Protein AF-A0A849EZQ0-F1 (afdb_monomer_lite)

Structure (mmCIF, N/CA/C/O backbone):
data_AF-A0A849EZQ0-F1
#
_entry.id   AF-A0A849EZQ0-F1
#
loop_
_atom_site.group_PDB
_atom_site.id
_atom_site.type_symbol
_atom_site.label_atom_id
_atom_site.label_alt_id
_atom_site.label_comp_id
_atom_site.label_asym_id
_atom_site.label_entity_id
_atom_site.label_seq_id
_atom_site.pdbx_PDB_ins_code
_atom_site.Cartn_x
_atom_site.Cartn_y
_atom_site.Cartn_z
_atom_site.occupancy
_atom_site.B_iso_or_equiv
_atom_site.auth_seq_id
_atom_site.auth_comp_id
_atom_site.auth_asym_id
_atom_site.auth_atom_id
_atom_site.pdbx_PDB_model_num
ATOM 1 N N . TYR A 1 1 ? -7.728 9.233 11.835 1.00 58.91 1 TYR A N 1
ATOM 2 C CA . TYR A 1 1 ? -7.433 7.785 11.938 1.00 58.91 1 TYR A CA 1
ATOM 3 C C . TYR A 1 1 ? -6.823 7.216 10.663 1.00 58.91 1 TYR A C 1
ATOM 5 O O . TYR A 1 1 ? -6.067 6.263 10.784 1.00 58.91 1 TYR A O 1
ATOM 13 N N . VAL A 1 2 ? -7.042 7.830 9.492 1.00 63.78 2 VAL A N 1
ATOM 14 C CA . VAL A 1 2 ? -6.426 7.418 8.214 1.00 63.78 2 VAL A CA 1
ATOM 15 C C . VAL A 1 2 ? -4.889 7.271 8.272 1.00 63.78 2 VAL A C 1
ATOM 17 O O . VAL A 1 2 ? -4.393 6.212 7.904 1.00 63.78 2 VAL A O 1
ATOM 20 N N . PRO A 1 3 ? -4.102 8.207 8.850 1.00 67.56 3 PRO A N 1
ATOM 21 C CA . PRO A 1 3 ? -2.649 7.996 8.952 1.00 67.56 3 PRO A CA 1
ATOM 22 C C . PRO A 1 3 ? -2.257 6.824 9.869 1.00 67.56 3 PRO A C 1
ATOM 24 O O . PRO A 1 3 ? -1.202 6.219 9.712 1.00 67.56 3 PRO A O 1
ATOM 27 N N . ILE A 1 4 ? -3.105 6.487 10.850 1.00 70.06 4 ILE A N 1
ATOM 28 C CA . ILE A 1 4 ? -2.864 5.386 11.795 1.00 70.06 4 ILE A CA 1
ATOM 29 C C . ILE A 1 4 ? -3.186 4.042 11.132 1.00 70.06 4 ILE A C 1
ATOM 31 O O . ILE A 1 4 ? -2.422 3.096 11.296 1.00 70.06 4 ILE A O 1
ATOM 35 N N . SER A 1 5 ? -4.262 3.969 10.343 1.00 67.38 5 SER A N 1
ATOM 36 C CA . SER A 1 5 ? -4.667 2.759 9.611 1.00 67.38 5 SER A CA 1
ATOM 37 C C . SER A 1 5 ? -3.699 2.364 8.497 1.00 67.38 5 SER A C 1
ATOM 39 O O . SER A 1 5 ? -3.753 1.239 8.007 1.00 67.38 5 SER A O 1
ATOM 41 N N . GLN A 1 6 ? -2.828 3.291 8.097 1.00 75.12 6 GLN A N 1
ATOM 42 C CA . GLN A 1 6 ? -1.769 3.093 7.114 1.00 75.12 6 GLN A CA 1
ATOM 43 C C . GLN A 1 6 ? -0.425 2.684 7.732 1.00 75.12 6 GLN A C 1
ATOM 45 O O . GLN A 1 6 ? 0.444 2.222 7.002 1.00 75.12 6 GLN A O 1
ATOM 50 N N . ARG A 1 7 ? -0.233 2.785 9.057 1.00 77.88 7 ARG A N 1
ATOM 51 C CA . ARG A 1 7 ? 1.006 2.326 9.727 1.00 77.88 7 ARG A CA 1
ATOM 52 C C . ARG A 1 7 ? 1.443 0.902 9.349 1.00 77.88 7 ARG A C 1
ATOM 54 O O . ARG A 1 7 ? 2.635 0.721 9.122 1.00 77.88 7 ARG A O 1
ATOM 61 N N . PRO A 1 8 ? 0.537 -0.083 9.209 1.00 76.25 8 PRO A N 1
ATOM 62 C CA . PRO A 1 8 ? 0.907 -1.451 8.840 1.00 76.25 8 PRO A CA 1
ATOM 63 C C . PRO A 1 8 ? 1.359 -1.609 7.381 1.00 76.25 8 PRO A C 1
ATOM 65 O O . PRO A 1 8 ? 1.772 -2.699 6.993 1.00 76.25 8 PRO A O 1
ATOM 68 N N . LEU A 1 9 ? 1.279 -0.552 6.560 1.00 78.81 9 LEU A N 1
ATOM 69 C CA . LEU A 1 9 ? 1.905 -0.523 5.236 1.00 78.81 9 LEU A CA 1
ATOM 70 C C . LEU A 1 9 ? 3.435 -0.455 5.356 1.00 78.81 9 LEU A C 1
ATOM 72 O O . LEU A 1 9 ? 4.148 -1.013 4.524 1.00 78.81 9 LEU A O 1
ATOM 76 N N . VAL A 1 10 ? 3.953 0.212 6.393 1.00 75.00 10 VAL A N 1
ATOM 77 C CA . VAL A 1 10 ? 5.394 0.381 6.602 1.00 75.00 10 VAL A CA 1
ATOM 78 C C . VAL A 1 10 ? 6.012 -0.959 7.001 1.00 75.00 10 VAL A C 1
ATOM 80 O O . VAL A 1 10 ? 5.639 -1.551 8.009 1.00 75.00 10 VAL A O 1
ATOM 83 N N . GLY A 1 11 ? 6.969 -1.441 6.205 1.00 73.94 11 GLY A N 1
ATOM 84 C CA . GLY A 1 11 ? 7.661 -2.711 6.450 1.00 73.94 11 GLY A CA 1
ATOM 85 C C . GLY A 1 11 ? 6.894 -3.961 6.004 1.00 73.94 11 GLY A C 1
ATOM 86 O O . GLY A 1 11 ? 7.390 -5.073 6.196 1.00 73.94 11 GLY A O 1
ATOM 87 N N . ASN A 1 12 ? 5.719 -3.812 5.378 1.00 82.69 12 ASN A N 1
ATOM 88 C CA . ASN A 1 12 ? 4.991 -4.952 4.833 1.00 82.69 12 ASN A CA 1
ATOM 89 C C . ASN A 1 12 ? 5.702 -5.494 3.586 1.00 82.69 12 ASN A C 1
ATOM 91 O O . ASN A 1 12 ? 5.768 -4.835 2.551 1.00 82.69 12 ASN A O 1
ATOM 95 N N . ARG A 1 13 ? 6.219 -6.723 3.677 1.00 82.62 13 ARG A N 1
ATOM 96 C CA . ARG A 1 13 ? 6.999 -7.360 2.602 1.00 82.62 13 ARG A CA 1
ATOM 97 C C . ARG A 1 13 ? 6.187 -7.639 1.332 1.00 82.62 13 ARG A C 1
ATOM 99 O O . ARG A 1 13 ? 6.784 -7.810 0.269 1.00 82.62 13 ARG A O 1
ATOM 106 N N . GLY A 1 14 ? 4.861 -7.715 1.444 1.00 87.56 14 GLY A N 1
ATOM 107 C CA . GLY A 1 14 ? 3.950 -7.896 0.315 1.00 87.56 14 GLY A CA 1
ATOM 108 C C . GLY A 1 14 ? 3.584 -6.593 -0.395 1.00 87.56 14 GLY A C 1
ATOM 109 O O . GLY A 1 14 ? 3.085 -6.643 -1.515 1.00 87.56 14 GLY A O 1
ATOM 110 N N . LEU A 1 15 ? 3.845 -5.431 0.210 1.00 90.50 15 LEU A N 1
ATOM 111 C CA . LEU A 1 15 ? 3.526 -4.138 -0.385 1.00 90.50 15 LEU A CA 1
ATOM 112 C C . LEU A 1 15 ? 4.584 -3.747 -1.425 1.00 90.50 15 LEU A C 1
ATOM 114 O O . LEU A 1 15 ? 5.762 -3.605 -1.104 1.00 90.50 15 LEU A O 1
ATOM 118 N N . ILE A 1 16 ? 4.151 -3.542 -2.668 1.00 89.69 16 ILE A N 1
ATOM 119 C CA . ILE A 1 16 ? 5.006 -3.095 -3.778 1.00 89.69 16 ILE A CA 1
ATOM 120 C C . ILE A 1 16 ? 4.983 -1.570 -3.877 1.00 89.69 16 ILE A C 1
ATOM 122 O O . ILE A 1 16 ? 6.016 -0.928 -4.065 1.00 89.69 16 ILE A O 1
ATOM 126 N N . TYR A 1 17 ? 3.795 -0.981 -3.749 1.00 89.19 17 TYR A N 1
ATOM 127 C CA . TYR A 1 17 ? 3.589 0.452 -3.910 1.00 89.19 17 TYR A CA 1
ATOM 128 C C . TYR A 1 17 ? 2.414 0.922 -3.063 1.00 89.19 17 TYR A C 1
ATOM 130 O O . TYR A 1 17 ? 1.414 0.220 -2.937 1.00 89.19 17 TYR A O 1
ATOM 138 N N . THR A 1 18 ? 2.503 2.134 -2.524 1.00 89.31 18 THR A N 1
ATOM 139 C CA . THR A 1 18 ? 1.356 2.819 -1.932 1.00 89.31 18 THR A CA 1
ATOM 140 C C . THR A 1 18 ? 1.473 4.322 -2.117 1.00 89.31 18 THR A C 1
ATOM 142 O O . THR A 1 18 ? 2.567 4.890 -2.039 1.00 89.31 18 THR A O 1
ATOM 145 N N . LYS A 1 19 ? 0.337 4.974 -2.348 1.00 84.81 19 LYS A N 1
ATOM 146 C CA . LYS A 1 19 ? 0.229 6.425 -2.413 1.00 84.81 19 LYS A CA 1
ATOM 147 C C . LYS A 1 19 ? -1.148 6.857 -1.928 1.00 84.81 19 LYS A C 1
ATOM 149 O O . LYS A 1 19 ? -2.172 6.344 -2.374 1.00 84.81 19 LYS A O 1
ATOM 154 N N . GLY A 1 20 ? -1.165 7.823 -1.016 1.00 81.44 20 GLY A N 1
ATOM 155 C CA . GLY A 1 20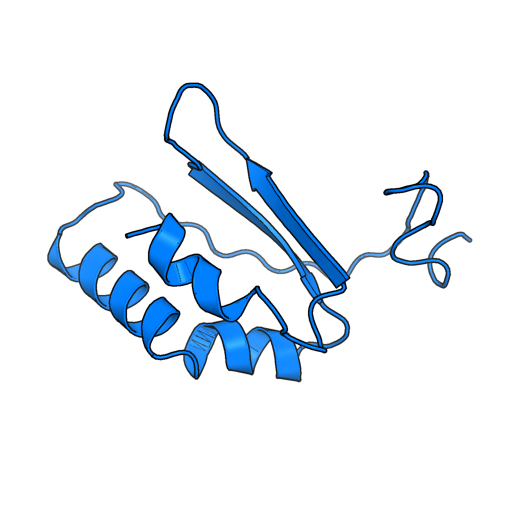 ? -2.384 8.549 -0.679 1.00 81.44 20 GLY A CA 1
ATOM 156 C C . GLY A 1 20 ? -2.752 9.536 -1.786 1.00 81.44 20 GLY A C 1
ATOM 157 O O . GLY A 1 20 ? -1.872 10.226 -2.304 1.00 81.44 20 GLY A O 1
ATOM 158 N N . ILE A 1 21 ? -4.036 9.597 -2.130 1.00 77.94 21 ILE A N 1
ATOM 159 C CA . ILE A 1 21 ? -4.628 10.495 -3.127 1.00 77.94 21 ILE A CA 1
ATOM 160 C C . ILE A 1 21 ? -5.622 11.424 -2.406 1.00 77.94 21 ILE A C 1
ATOM 162 O O . ILE A 1 21 ? -6.458 10.958 -1.629 1.00 77.94 21 ILE A O 1
ATOM 166 N N . GLY A 1 22 ? -5.514 12.732 -2.646 1.00 70.94 22 GLY A N 1
ATOM 167 C CA . GLY A 1 22 ? -6.354 13.787 -2.062 1.00 70.94 22 GLY A CA 1
ATOM 168 C C . GLY A 1 22 ? -5.605 15.123 -1.960 1.00 70.94 22 GLY A C 1
ATOM 169 O O . GLY A 1 22 ? -4.373 15.130 -1.946 1.00 70.94 22 GLY A O 1
ATOM 170 N N . GLU A 1 23 ? -6.333 16.244 -1.923 1.00 55.44 23 GLU A N 1
ATOM 171 C CA . GLU A 1 23 ? -5.764 17.603 -1.852 1.00 55.44 23 GLU A CA 1
ATOM 172 C C . GLU A 1 23 ? -5.881 18.255 -0.448 1.00 55.44 23 GLU A C 1
ATOM 174 O O . GLU A 1 23 ? -6.652 17.814 0.400 1.00 55.44 23 GLU A O 1
ATOM 179 N N . ILE A 1 24 ? -5.026 19.272 -0.238 1.00 55.06 24 ILE A N 1
ATOM 180 C CA . ILE A 1 24 ? -4.643 20.120 0.927 1.00 55.06 24 ILE A CA 1
ATOM 181 C C . ILE A 1 24 ? -5.427 20.013 2.269 1.00 55.06 24 ILE A C 1
ATOM 183 O O . ILE A 1 24 ? -6.653 20.058 2.276 1.00 55.06 24 ILE A O 1
ATOM 187 N N . PRO A 1 25 ? -4.760 20.080 3.457 1.00 47.88 25 PRO A N 1
ATOM 188 C CA . PRO A 1 25 ? -3.365 19.748 3.785 1.00 47.88 25 PRO A CA 1
ATOM 189 C C . PRO A 1 25 ? -3.227 18.390 4.508 1.00 47.88 25 PRO A C 1
ATOM 191 O O . PRO A 1 25 ? -2.114 17.903 4.679 1.00 47.88 25 PRO A O 1
ATOM 194 N N . PHE A 1 26 ? -4.332 17.752 4.920 1.00 55.03 26 PHE A N 1
ATOM 195 C CA . PHE A 1 26 ? -4.322 16.510 5.717 1.00 55.03 26 PHE A CA 1
ATOM 196 C C . PHE A 1 26 ? -5.349 15.461 5.260 1.00 55.03 26 PHE A C 1
ATOM 198 O O . PHE A 1 26 ? -5.583 14.472 5.959 1.00 55.03 26 PHE A O 1
ATOM 205 N N . LEU A 1 27 ? -5.970 15.656 4.096 1.00 54.56 27 LEU A N 1
ATOM 206 C CA . LEU A 1 27 ? -7.020 14.783 3.580 1.00 54.56 27 LEU A CA 1
ATOM 207 C C . LEU A 1 27 ? -6.449 13.846 2.514 1.00 54.56 27 LEU A C 1
ATOM 209 O O . LEU A 1 27 ? -6.412 14.157 1.330 1.00 54.56 27 LEU A O 1
ATOM 213 N N . GLN A 1 28 ? -6.020 12.659 2.939 1.00 60.09 28 GLN A N 1
ATOM 214 C CA . GLN A 1 28 ? -5.921 11.525 2.021 1.00 60.09 28 GLN A CA 1
ATOM 215 C C . GLN A 1 28 ? -7.306 10.892 1.927 1.00 60.09 28 GLN A C 1
ATOM 217 O O . GLN A 1 28 ? -7.707 10.138 2.813 1.00 60.09 28 GLN A O 1
ATOM 222 N N . MET A 1 29 ? -8.053 11.258 0.886 1.00 67.81 29 MET A N 1
ATOM 223 C CA . MET A 1 29 ? -9.404 10.740 0.657 1.00 67.81 29 MET A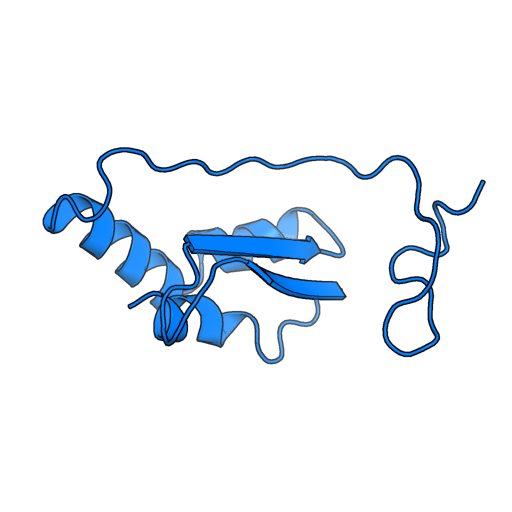 CA 1
ATOM 224 C C . MET A 1 29 ? -9.376 9.299 0.152 1.00 67.81 29 MET A C 1
ATOM 226 O O . MET A 1 29 ? -10.294 8.534 0.427 1.00 67.81 29 MET A O 1
ATOM 230 N N . ALA A 1 30 ? -8.303 8.908 -0.535 1.00 76.25 30 ALA A N 1
ATOM 231 C CA . ALA A 1 30 ? -8.117 7.549 -1.010 1.00 76.25 30 ALA A CA 1
ATOM 232 C C . ALA A 1 30 ? -6.683 7.067 -0.781 1.00 76.25 30 ALA A C 1
ATOM 234 O O . ALA A 1 30 ? -5.728 7.842 -0.738 1.00 76.25 30 ALA A O 1
ATOM 235 N N . THR A 1 31 ? -6.531 5.753 -0.644 1.00 84.31 31 THR A N 1
ATOM 236 C CA . THR A 1 31 ? -5.230 5.081 -0.679 1.00 84.31 31 THR A CA 1
ATOM 237 C C . THR A 1 31 ? -5.216 4.165 -1.885 1.00 84.31 31 THR A C 1
ATOM 239 O O . THR A 1 31 ? -6.057 3.276 -1.994 1.00 84.31 31 THR A O 1
ATOM 242 N N . PHE A 1 32 ? -4.247 4.358 -2.769 1.00 87.62 32 PHE A N 1
ATOM 243 C CA . PHE A 1 32 ? -3.962 3.417 -3.838 1.00 87.62 32 PHE A CA 1
ATOM 244 C C . PHE A 1 32 ? -2.749 2.583 -3.445 1.00 87.62 32 PHE A C 1
ATOM 246 O O . PHE A 1 32 ? -1.745 3.125 -2.984 1.00 87.62 32 PHE A O 1
ATOM 253 N N . SER A 1 33 ? -2.835 1.265 -3.606 1.00 91.12 33 SER A N 1
ATOM 254 C CA . SER A 1 33 ? -1.735 0.365 -3.266 1.00 91.12 33 SER A CA 1
ATOM 255 C C . SER A 1 33 ? -1.666 -0.834 -4.203 1.00 91.12 33 SER A C 1
ATOM 257 O O . SER A 1 33 ? -2.687 -1.305 -4.701 1.00 91.12 33 SER A O 1
ATOM 259 N N . ILE A 1 34 ? -0.444 -1.312 -4.432 1.00 91.75 34 ILE A N 1
ATOM 260 C CA . ILE A 1 34 ? -0.129 -2.494 -5.234 1.00 91.75 34 ILE A CA 1
ATOM 261 C C . ILE A 1 34 ? 0.545 -3.506 -4.317 1.00 91.75 34 ILE A C 1
ATOM 263 O O . ILE A 1 34 ? 1.454 -3.164 -3.554 1.00 91.75 34 ILE A O 1
ATOM 267 N N . TRP A 1 35 ? 0.103 -4.752 -4.419 1.00 92.81 35 TRP A N 1
ATOM 268 C CA . TRP A 1 35 ? 0.507 -5.854 -3.558 1.00 92.81 35 TRP A CA 1
ATOM 269 C C . TRP A 1 35 ? 1.031 -7.003 -4.405 1.00 92.81 35 TRP A C 1
ATOM 271 O O . TRP A 1 35 ? 0.543 -7.226 -5.511 1.00 92.81 35 TRP A O 1
ATOM 281 N N . ARG A 1 36 ? 2.010 -7.733 -3.872 1.00 91.19 36 ARG A N 1
ATOM 282 C CA . ARG A 1 36 ? 2.607 -8.908 -4.517 1.00 91.19 36 ARG A CA 1
ATOM 283 C C . ARG A 1 36 ? 1.588 -10.016 -4.739 1.00 91.19 36 ARG A C 1
ATOM 285 O O . ARG A 1 36 ? 1.640 -10.705 -5.749 1.00 91.19 36 ARG A O 1
ATOM 292 N N . ASP A 1 37 ? 0.680 -10.190 -3.786 1.00 89.94 37 ASP A N 1
ATOM 293 C CA . ASP A 1 37 ? -0.325 -11.237 -3.821 1.00 89.94 37 ASP A CA 1
ATOM 294 C C . ASP A 1 37 ? -1.555 -10.859 -2.987 1.00 89.94 37 ASP A C 1
ATOM 296 O O . ASP A 1 37 ? -1.551 -9.940 -2.162 1.00 89.94 37 ASP A O 1
ATOM 300 N N . LYS A 1 38 ? -2.642 -11.596 -3.217 1.00 88.94 38 LYS A N 1
ATOM 301 C CA . LYS A 1 38 ? -3.906 -11.404 -2.506 1.00 88.94 38 LYS A CA 1
ATOM 302 C C . LYS A 1 38 ? -3.780 -11.715 -1.013 1.00 88.94 38 LYS A C 1
ATOM 304 O O . LYS A 1 38 ? -4.463 -11.074 -0.222 1.00 88.94 38 LYS A O 1
ATOM 309 N N . THR A 1 39 ? -2.957 -12.686 -0.625 1.00 89.56 39 THR A N 1
ATOM 310 C CA . THR A 1 39 ? -2.833 -13.133 0.769 1.00 89.56 39 THR A CA 1
ATOM 311 C C . THR A 1 39 ? -2.301 -12.006 1.648 1.00 89.56 39 THR A C 1
ATOM 313 O O . THR A 1 39 ? -2.954 -11.618 2.612 1.00 89.56 39 THR A O 1
ATOM 316 N N . THR A 1 40 ? -1.192 -11.390 1.245 1.00 89.75 40 THR A N 1
ATOM 317 C CA . THR A 1 40 ? -0.561 -10.270 1.956 1.00 89.75 40 THR A CA 1
ATOM 318 C C . THR A 1 40 ? -1.445 -9.023 2.008 1.00 89.75 40 THR A C 1
ATOM 320 O O . THR A 1 40 ? -1.488 -8.346 3.038 1.00 89.75 40 THR A O 1
ATOM 323 N N . LEU A 1 41 ? -2.210 -8.746 0.944 1.00 88.81 41 LEU A N 1
ATOM 324 C CA . LEU A 1 41 ? -3.241 -7.701 0.950 1.00 88.81 41 LEU A CA 1
ATOM 325 C C . LEU A 1 41 ? -4.339 -7.992 1.985 1.00 88.81 41 LEU A C 1
ATOM 327 O O . LEU A 1 41 ? -4.749 -7.093 2.719 1.00 88.81 41 LEU A O 1
ATOM 331 N N . MET A 1 42 ? -4.846 -9.227 2.027 1.00 87.62 42 MET A N 1
ATOM 332 C CA . MET A 1 42 ? -5.913 -9.615 2.956 1.00 87.62 42 MET A CA 1
ATOM 333 C C . MET A 1 42 ? -5.430 -9.581 4.407 1.00 87.62 42 MET A C 1
ATOM 335 O O . MET A 1 42 ? -6.171 -9.119 5.274 1.00 87.62 42 MET A O 1
ATOM 339 N N . ASP A 1 43 ? -4.184 -9.981 4.660 1.00 86.69 43 ASP A N 1
ATOM 340 C CA . ASP A 1 43 ? -3.561 -9.863 5.977 1.00 86.69 43 ASP A CA 1
ATOM 341 C C . ASP A 1 43 ? -3.469 -8.404 6.429 1.00 86.69 43 ASP A C 1
ATOM 343 O O . ASP A 1 43 ? -3.808 -8.079 7.567 1.00 86.69 43 ASP A O 1
ATOM 347 N N . PHE A 1 44 ? -3.094 -7.488 5.535 1.00 83.56 44 PHE A N 1
ATOM 348 C CA . PHE A 1 44 ? -3.137 -6.061 5.843 1.00 83.56 44 PHE A CA 1
ATOM 349 C C . PHE A 1 44 ? -4.566 -5.574 6.134 1.00 83.56 44 PHE A C 1
ATOM 351 O O . PHE A 1 44 ? -4.797 -4.922 7.153 1.00 83.56 44 PHE A O 1
ATOM 358 N N . ALA A 1 45 ? -5.523 -5.898 5.261 1.00 81.12 45 ALA A N 1
ATOM 359 C CA . ALA A 1 45 ? -6.887 -5.378 5.340 1.00 81.12 45 ALA A CA 1
ATOM 360 C C . ALA A 1 45 ? -7.658 -5.896 6.565 1.00 81.12 45 ALA A C 1
ATOM 362 O O . ALA A 1 45 ? -8.432 -5.154 7.168 1.00 81.12 45 ALA A O 1
ATOM 363 N N . TYR A 1 46 ? -7.453 -7.159 6.940 1.00 78.75 46 TYR A N 1
ATOM 364 C CA . TYR A 1 46 ? -8.274 -7.812 7.956 1.00 78.75 46 TYR A CA 1
ATOM 365 C C . TYR A 1 46 ? -7.508 -8.277 9.183 1.00 78.75 46 TYR A C 1
ATOM 367 O O . TYR A 1 46 ? -8.156 -8.442 10.203 1.00 78.75 46 TYR A O 1
ATOM 375 N N . ASN A 1 47 ? -6.186 -8.456 9.143 1.00 79.75 47 ASN A N 1
ATOM 376 C CA . ASN A 1 47 ? -5.415 -8.941 10.297 1.00 79.75 47 ASN A CA 1
ATOM 377 C C . ASN A 1 47 ? -4.579 -7.841 10.978 1.00 79.75 47 ASN A C 1
ATOM 379 O O . ASN A 1 47 ? -4.053 -8.055 12.072 1.00 79.75 47 ASN A O 1
ATOM 383 N N . SER A 1 48 ? -4.500 -6.633 10.406 1.00 77.56 48 SER A N 1
ATOM 384 C CA . SER A 1 48 ? -3.940 -5.479 11.114 1.00 77.56 48 SER A CA 1
ATOM 385 C C . SER A 1 48 ? -4.928 -4.916 12.138 1.00 77.56 48 SER A C 1
ATOM 387 O O . SER A 1 48 ? -6.015 -4.448 11.791 1.00 77.56 48 SER A O 1
ATOM 389 N N . LYS A 1 49 ? -4.488 -4.840 13.399 1.00 76.94 49 LYS A N 1
ATOM 390 C CA . LYS A 1 49 ? -5.240 -4.205 14.493 1.00 76.94 49 LYS A CA 1
ATOM 391 C C . LYS A 1 49 ? -5.544 -2.732 14.206 1.00 76.94 49 LYS A C 1
ATOM 393 O O . LYS A 1 49 ? -6.620 -2.241 14.539 1.00 76.94 49 LYS A O 1
ATOM 398 N N . GLU A 1 50 ? -4.611 -2.016 13.590 1.00 77.06 50 GLU A N 1
ATOM 399 C CA . GLU A 1 50 ? -4.742 -0.600 13.248 1.00 77.06 50 GLU A CA 1
ATOM 400 C C . GLU A 1 50 ? -5.758 -0.383 12.127 1.00 77.06 50 GLU A C 1
ATOM 402 O O . GLU A 1 50 ? -6.557 0.555 12.204 1.00 77.06 50 GLU A O 1
ATOM 407 N N . HIS A 1 51 ? -5.754 -1.254 11.112 1.00 76.69 51 HIS A N 1
ATOM 408 C CA . HIS A 1 51 ? -6.696 -1.168 10.000 1.00 76.69 51 HIS A CA 1
ATOM 409 C C . HIS A 1 51 ? -8.110 -1.584 10.426 1.00 76.69 51 HIS A C 1
ATOM 411 O O . HIS A 1 51 ? -9.065 -0.845 10.190 1.00 76.69 51 HIS A O 1
ATOM 417 N N . GLN A 1 52 ? -8.242 -2.682 11.180 1.00 78.00 52 GLN A N 1
ATOM 418 C CA . GLN A 1 52 ? -9.513 -3.099 11.786 1.00 78.00 52 GLN A CA 1
ATOM 419 C C . GLN A 1 52 ? -10.124 -1.998 12.665 1.00 78.00 52 GLN A C 1
ATOM 421 O O . GLN A 1 52 ? -11.314 -1.699 12.562 1.00 78.00 52 GLN A O 1
ATOM 426 N N . LYS A 1 53 ? -9.311 -1.354 13.516 1.00 77.69 53 LYS A N 1
ATOM 427 C CA . LYS A 1 53 ? -9.772 -0.269 14.396 1.00 77.69 53 LYS A CA 1
ATOM 428 C C . LYS A 1 53 ? -10.240 0.953 13.611 1.00 77.69 53 LYS A C 1
ATOM 430 O O . LYS A 1 53 ? -11.133 1.663 14.069 1.00 77.69 53 LYS A O 1
ATOM 435 N N . ALA A 1 54 ? -9.642 1.210 12.451 1.00 75.00 54 ALA A N 1
ATOM 436 C CA . ALA A 1 54 ? -10.111 2.254 11.558 1.00 75.00 54 ALA A CA 1
ATOM 437 C C . ALA A 1 54 ? -11.475 1.891 10.972 1.00 75.00 54 ALA A C 1
ATOM 439 O O . ALA A 1 54 ? -12.397 2.664 11.187 1.00 75.00 54 ALA A O 1
ATOM 440 N N . ILE A 1 55 ? -11.635 0.693 10.395 1.00 74.75 55 ILE A N 1
ATOM 441 C CA . ILE A 1 55 ? -12.922 0.191 9.870 1.00 74.75 55 ILE A CA 1
ATOM 442 C C . ILE A 1 55 ? -14.029 0.283 10.930 1.00 74.75 55 ILE A C 1
ATOM 444 O O . ILE A 1 55 ? -15.128 0.766 10.659 1.00 74.75 55 ILE A O 1
ATOM 448 N N . GLN A 1 56 ? -13.742 -0.151 12.160 1.00 76.06 56 GLN A N 1
ATOM 449 C CA . GLN A 1 56 ? -14.706 -0.096 13.257 1.00 76.06 56 GLN A CA 1
ATOM 450 C C . GLN A 1 56 ? -15.110 1.346 13.591 1.00 76.06 56 GLN A C 1
ATOM 452 O O . GLN A 1 56 ? -16.291 1.623 13.790 1.00 76.06 56 GLN A O 1
ATOM 457 N N . LYS A 1 57 ? -14.146 2.272 13.631 1.00 72.12 57 LYS A N 1
ATOM 458 C CA . LYS A 1 57 ? -14.414 3.689 13.897 1.00 72.12 57 LYS A CA 1
ATOM 459 C C . LYS A 1 57 ? -15.171 4.365 12.767 1.00 72.12 57 LYS A C 1
ATOM 461 O O . LYS A 1 57 ? -16.014 5.199 13.069 1.00 72.12 57 LYS A O 1
ATOM 466 N N . THR A 1 58 ? -14.906 4.014 11.512 1.00 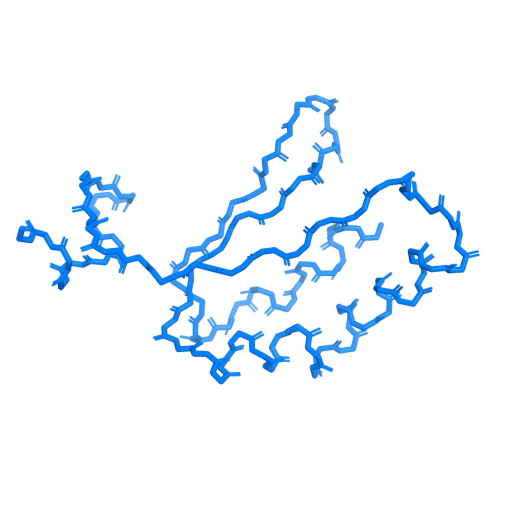68.06 58 THR A N 1
ATOM 467 C CA . THR A 1 58 ? -15.643 4.576 10.377 1.00 68.06 58 THR A CA 1
ATOM 468 C C . THR A 1 58 ? -17.129 4.230 10.473 1.00 68.06 58 THR A C 1
ATOM 470 O O . THR A 1 58 ? -17.961 5.127 10.387 1.00 68.06 58 THR A O 1
ATOM 473 N N . ARG A 1 59 ? -17.449 2.974 10.824 1.00 69.62 59 ARG A N 1
ATOM 474 C CA . ARG A 1 59 ? -18.830 2.508 11.057 1.00 69.62 59 ARG A CA 1
ATOM 475 C C . ARG A 1 59 ? -19.507 3.130 12.279 1.00 69.62 59 ARG A C 1
ATOM 477 O O . ARG A 1 59 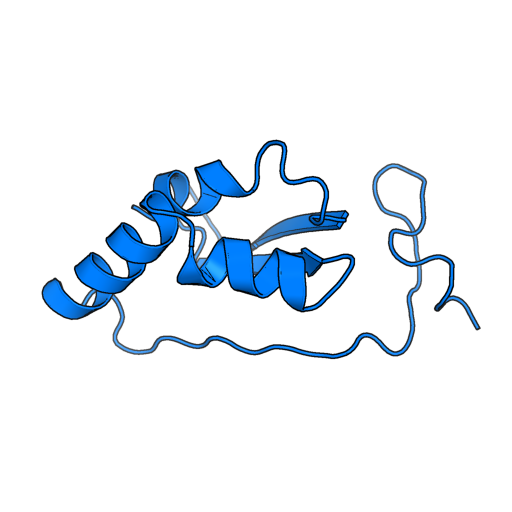? -20.711 3.329 12.268 1.00 69.62 59 ARG A O 1
ATOM 484 N N . GLN A 1 60 ? -18.760 3.381 13.354 1.00 71.88 60 GLN A N 1
ATOM 485 C CA . GLN A 1 60 ? -19.313 3.954 14.590 1.00 71.88 60 GLN A CA 1
ATOM 486 C C . GLN A 1 60 ? -19.554 5.463 14.502 1.00 71.88 60 GLN A C 1
ATOM 488 O O . GLN A 1 60 ? -20.404 5.982 15.217 1.00 71.88 60 GLN A O 1
ATOM 493 N N . LEU A 1 61 ? -18.757 6.163 13.695 1.00 67.38 61 LEU A N 1
ATOM 494 C CA . LEU A 1 61 ? -18.744 7.624 13.627 1.00 67.38 61 LEU A CA 1
ATOM 495 C C . LEU A 1 61 ? -19.445 8.175 12.381 1.00 67.38 61 LEU A C 1
ATOM 497 O O . LEU A 1 61 ? -19.424 9.387 12.198 1.00 67.38 61 LEU A O 1
ATOM 501 N N . ASP A 1 62 ? -20.002 7.304 11.532 1.00 63.53 62 ASP A N 1
ATOM 502 C CA . ASP A 1 62 ? -20.625 7.658 10.247 1.00 63.53 62 ASP A CA 1
ATOM 503 C C . ASP A 1 62 ? -19.725 8.601 9.419 1.00 63.53 62 ASP A C 1
ATOM 505 O O . ASP A 1 62 ? -20.148 9.607 8.853 1.00 63.53 62 ASP A 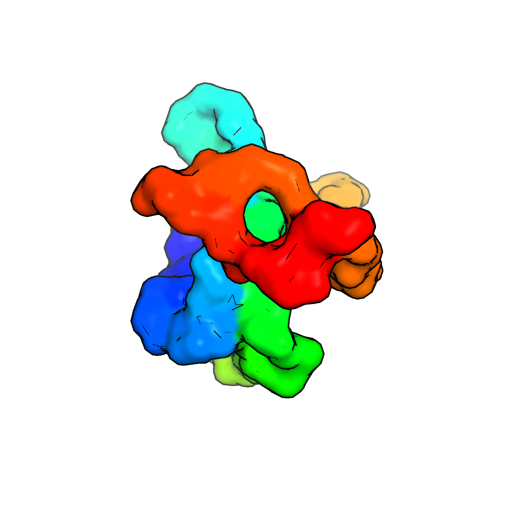O 1
ATOM 509 N N . TRP A 1 63 ? -18.412 8.317 9.448 1.00 64.88 63 TRP A N 1
ATOM 510 C CA . TRP A 1 63 ? -17.369 9.274 9.049 1.00 64.88 63 TRP A CA 1
ATOM 511 C C . TRP A 1 63 ? -17.498 9.654 7.566 1.00 64.88 63 TRP A C 1
ATOM 513 O O . TRP A 1 63 ? -17.265 10.804 7.193 1.00 64.88 63 TRP A O 1
ATOM 523 N N . TYR A 1 64 ? -17.894 8.709 6.714 1.00 61.50 64 TYR A N 1
ATOM 524 C CA . TYR A 1 64 ? -18.071 8.945 5.288 1.00 61.50 64 TYR A CA 1
ATOM 525 C C . TYR A 1 64 ? -19.509 8.650 4.875 1.00 61.50 64 TYR A C 1
ATOM 527 O O . TYR A 1 64 ? -20.046 7.598 5.203 1.00 61.50 64 TYR A O 1
ATOM 535 N N . ARG A 1 65 ? -20.109 9.551 4.083 1.00 60.62 65 ARG A N 1
ATOM 536 C CA . ARG A 1 65 ? -21.396 9.277 3.417 1.00 60.62 65 ARG A CA 1
ATOM 537 C C . ARG A 1 65 ? -21.292 8.093 2.452 1.00 60.62 65 ARG A C 1
ATOM 539 O O . ARG A 1 65 ? -22.294 7.435 2.206 1.00 60.62 65 ARG A O 1
ATOM 546 N N . GLU A 1 66 ? -20.098 7.848 1.907 1.00 61.59 66 GLU A N 1
ATOM 547 C CA . GLU A 1 66 ? -19.812 6.779 0.953 1.00 61.59 66 GLU A CA 1
ATOM 548 C C . GLU A 1 66 ? -18.392 6.232 1.179 1.00 61.59 66 GLU A C 1
ATOM 550 O O . GLU A 1 66 ? -17.432 6.994 1.300 1.00 61.59 66 GLU A O 1
ATOM 555 N N . GLU A 1 67 ? -18.251 4.905 1.211 1.00 70.19 67 GLU A N 1
ATOM 556 C CA . GLU A 1 67 ? -16.968 4.201 1.292 1.00 70.19 67 GLU A CA 1
ATOM 557 C C . GLU A 1 67 ? -16.848 3.224 0.120 1.00 70.19 67 GLU A C 1
ATOM 559 O O . GLU A 1 67 ? -17.782 2.472 -0.163 1.00 70.19 67 GLU A O 1
ATOM 564 N N . LEU A 1 68 ? -15.687 3.187 -0.541 1.00 75.56 68 LEU A N 1
ATOM 565 C CA . LEU A 1 68 ? -15.428 2.255 -1.638 1.00 75.56 68 LEU A CA 1
ATOM 566 C C . LEU A 1 68 ? -14.099 1.527 -1.442 1.00 75.56 68 LEU A C 1
ATOM 568 O O . LEU A 1 68 ? -13.033 2.140 -1.402 1.00 75.56 68 LEU A O 1
ATOM 572 N N . PHE A 1 69 ? -14.174 0.196 -1.413 1.00 79.94 69 PHE A N 1
ATOM 573 C CA . PHE A 1 69 ? -13.015 -0.687 -1.474 1.00 79.94 69 PHE A CA 1
ATOM 574 C C . PHE A 1 69 ? -13.093 -1.533 -2.736 1.00 79.94 69 PHE A C 1
ATOM 576 O O . PHE A 1 69 ? -13.840 -2.508 -2.806 1.00 79.94 69 PHE A O 1
ATOM 583 N N . SER A 1 70 ? -12.278 -1.169 -3.719 1.00 85.06 70 SER A N 1
ATOM 584 C CA . SER A 1 70 ? -12.193 -1.884 -4.989 1.00 85.06 70 SER A CA 1
ATOM 585 C C . SER A 1 70 ? -10.831 -2.542 -5.142 1.00 85.06 70 SER A C 1
ATOM 587 O O . SER A 1 70 ? -9.805 -2.002 -4.727 1.00 85.06 70 SER A O 1
ATOM 589 N N . ARG A 1 71 ? -10.825 -3.730 -5.749 1.00 89.25 71 ARG A N 1
ATOM 590 C CA . ARG A 1 71 ? -9.609 -4.473 -6.085 1.00 89.25 71 ARG A CA 1
ATOM 591 C C . ARG A 1 71 ? -9.617 -4.779 -7.567 1.00 89.25 71 ARG A C 1
ATOM 593 O O . ARG A 1 71 ? -10.639 -5.191 -8.106 1.00 89.25 71 ARG A O 1
ATOM 600 N N . PHE A 1 72 ? -8.456 -4.633 -8.181 1.00 90.38 72 PHE A N 1
ATOM 601 C CA . PHE A 1 72 ? -8.257 -4.866 -9.600 1.00 90.38 72 PHE A CA 1
ATOM 602 C C . PHE A 1 72 ? -7.051 -5.779 -9.783 1.00 90.38 72 PHE A C 1
ATOM 604 O O . PHE A 1 72 ? -6.107 -5.717 -8.996 1.00 90.38 72 PHE A O 1
ATOM 611 N N . GLN A 1 73 ? -7.089 -6.611 -10.820 1.00 90.75 73 GLN A N 1
ATOM 612 C CA . GLN A 1 73 ? -5.915 -7.324 -11.307 1.00 90.75 73 GLN A CA 1
ATOM 613 C C . GLN A 1 73 ? -5.247 -6.432 -12.363 1.00 90.75 73 GLN A C 1
ATOM 615 O O . GLN A 1 73 ? -5.868 -6.189 -13.401 1.00 90.75 73 GLN A O 1
ATOM 620 N N . PRO A 1 74 ? -4.029 -5.911 -12.128 1.00 91.19 74 PRO A N 1
ATOM 621 C CA . PRO A 1 74 ? -3.311 -5.165 -13.153 1.00 91.19 74 PRO A CA 1
ATOM 622 C C . PRO A 1 74 ? -3.081 -6.045 -14.388 1.00 91.19 74 PRO A C 1
ATOM 624 O O . PRO A 1 74 ? -2.736 -7.219 -14.247 1.00 91.19 74 PRO A O 1
ATOM 627 N N . TYR A 1 75 ? -3.279 -5.478 -15.582 1.00 92.81 75 TYR A N 1
ATOM 628 C CA . TYR A 1 75 ? -3.087 -6.179 -16.860 1.00 92.81 75 TYR A CA 1
ATOM 629 C C . TYR A 1 75 ? -1.866 -5.678 -17.645 1.00 92.81 75 TYR A C 1
ATOM 631 O O . TYR A 1 75 ? -1.324 -6.416 -18.458 1.00 92.81 75 TYR A O 1
ATOM 639 N N . ARG A 1 76 ? -1.438 -4.431 -17.409 1.00 92.31 76 ARG A N 1
ATOM 640 C CA . ARG A 1 76 ? -0.278 -3.803 -18.049 1.00 92.31 76 ARG A CA 1
ATOM 641 C C . ARG A 1 76 ? 0.336 -2.754 -17.124 1.00 92.31 76 ARG A C 1
ATOM 643 O O . ARG A 1 76 ? -0.393 -2.090 -16.385 1.00 92.31 76 ARG A O 1
ATOM 650 N N . SER A 1 77 ? 1.653 -2.580 -17.196 1.00 91.88 77 SER A N 1
ATOM 651 C CA . SER A 1 77 ? 2.396 -1.530 -16.493 1.00 91.88 77 SER A CA 1
ATOM 652 C C . SER A 1 77 ? 3.247 -0.719 -17.465 1.00 91.88 77 SER A C 1
ATOM 654 O O . SER A 1 77 ? 3.972 -1.273 -18.287 1.00 91.88 77 SER A O 1
ATOM 656 N N . VAL A 1 78 ? 3.165 0.610 -17.391 1.00 92.75 78 VAL A N 1
ATOM 657 C CA . VAL A 1 78 ? 3.945 1.521 -18.241 1.00 92.75 78 VAL A CA 1
ATOM 658 C C . VAL A 1 78 ? 4.545 2.626 -17.379 1.00 92.75 78 VAL A C 1
ATOM 660 O O . VAL A 1 78 ? 3.871 3.190 -16.519 1.00 92.75 78 VAL A O 1
ATOM 663 N N . GLY A 1 79 ? 5.813 2.954 -17.633 1.00 91.00 79 GLY A N 1
ATOM 664 C CA . GLY A 1 79 ? 6.555 3.991 -16.919 1.00 91.00 79 GLY A CA 1
ATOM 665 C C . GLY A 1 79 ? 7.430 3.452 -15.787 1.00 91.00 79 GLY A C 1
ATOM 666 O O . GLY A 1 79 ? 7.771 2.268 -15.733 1.00 91.00 79 GLY A O 1
ATOM 667 N N . SER A 1 80 ? 7.840 4.353 -14.895 1.00 90.69 80 SER A N 1
ATOM 668 C CA . SER A 1 80 ? 8.748 4.041 -13.792 1.00 90.69 80 SER A CA 1
ATOM 669 C C . SER A 1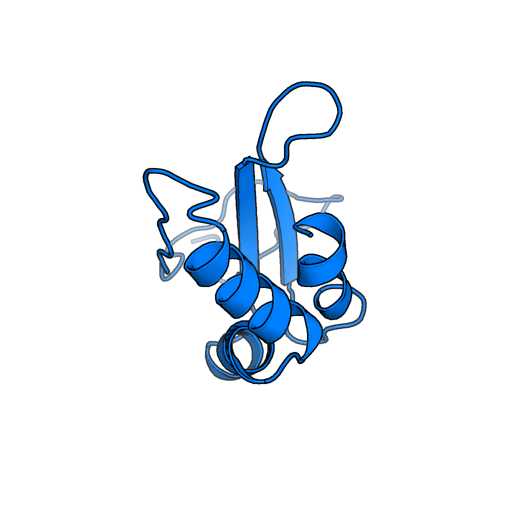 80 ? 8.381 4.808 -12.529 1.00 90.69 80 SER A C 1
ATOM 671 O O . SER A 1 80 ? 8.112 6.006 -12.579 1.00 90.69 80 SER A O 1
ATOM 673 N N . TRP A 1 81 ? 8.472 4.133 -11.392 1.00 86.44 81 TRP A N 1
ATOM 674 C CA . TRP A 1 81 ? 8.431 4.716 -10.063 1.00 86.44 81 TRP A CA 1
ATOM 675 C C . TRP A 1 81 ? 9.813 4.597 -9.416 1.00 86.44 81 TRP A C 1
ATOM 677 O O . TRP A 1 81 ? 10.383 3.508 -9.372 1.00 86.44 81 TRP A O 1
ATOM 687 N N . ASN A 1 82 ? 10.387 5.704 -8.931 1.00 88.00 82 ASN A N 1
ATOM 688 C CA . ASN A 1 82 ? 11.765 5.739 -8.412 1.00 88.00 82 ASN A CA 1
ATOM 689 C C . ASN A 1 82 ? 12.789 5.082 -9.368 1.00 88.00 82 ASN A C 1
ATOM 691 O O . ASN A 1 82 ? 13.684 4.353 -8.942 1.00 88.00 82 ASN A O 1
ATOM 695 N N . GLY A 1 83 ? 12.617 5.293 -10.678 1.00 90.94 83 GLY A N 1
ATOM 696 C CA . GLY A 1 83 ? 13.486 4.738 -11.720 1.00 90.94 83 GLY A CA 1
ATOM 697 C C . GLY A 1 83 ? 13.267 3.255 -12.050 1.00 90.94 83 GLY A C 1
ATOM 698 O O . GLY A 1 83 ? 14.022 2.710 -12.849 1.00 90.94 83 GLY A O 1
ATOM 699 N N . LYS A 1 84 ? 12.255 2.586 -11.478 1.00 89.75 84 LYS A N 1
ATOM 700 C CA . LYS A 1 84 ? 11.936 1.175 -11.764 1.00 89.75 84 LYS A CA 1
ATOM 701 C C . LYS A 1 84 ? 10.462 0.993 -12.097 1.00 89.75 84 LYS A C 1
ATOM 703 O O . LYS A 1 84 ? 9.603 1.615 -11.481 1.00 89.75 84 LYS A O 1
ATOM 708 N N . ASN A 1 85 ? 10.144 0.129 -13.055 1.00 90.81 85 ASN A N 1
ATOM 709 C CA . ASN A 1 85 ? 8.756 -0.276 -13.252 1.00 90.81 85 ASN A CA 1
ATOM 710 C C . ASN A 1 85 ? 8.316 -1.123 -12.038 1.00 90.81 85 ASN A C 1
ATOM 712 O O . ASN A 1 85 ? 9.021 -2.079 -11.712 1.00 90.81 85 ASN A O 1
ATOM 716 N N . PRO A 1 86 ? 7.216 -0.777 -11.343 1.00 88.12 86 PRO A N 1
ATOM 717 C CA . PRO A 1 86 ? 6.779 -1.513 -10.156 1.00 88.12 86 PRO A CA 1
ATOM 718 C C . PRO A 1 86 ? 6.229 -2.915 -10.466 1.00 88.12 86 PRO A C 1
ATOM 720 O O . PRO A 1 86 ? 6.150 -3.727 -9.551 1.00 88.12 86 PRO A O 1
ATOM 723 N N . LEU A 1 87 ? 5.859 -3.189 -11.721 1.00 92.19 87 LEU A N 1
ATOM 724 C CA . LEU A 1 87 ? 5.296 -4.454 -12.210 1.00 92.19 87 LEU A CA 1
ATOM 725 C C . LEU A 1 87 ? 5.959 -4.831 -13.555 1.00 92.19 87 LEU A C 1
ATOM 727 O O . LEU A 1 87 ? 5.311 -4.771 -14.606 1.00 92.19 87 LEU A O 1
ATOM 731 N N . PRO A 1 88 ? 7.273 -5.133 -13.565 1.00 89.56 88 PRO A N 1
ATOM 732 C CA . PRO A 1 88 ? 8.038 -5.352 -14.795 1.00 89.56 88 PRO A CA 1
ATOM 733 C C . PRO A 1 88 ? 7.542 -6.541 -15.630 1.00 89.56 88 PRO A C 1
ATOM 735 O O . PRO A 1 88 ? 7.730 -6.555 -16.845 1.00 89.56 88 PRO A O 1
ATOM 738 N N . GLU A 1 89 ? 6.890 -7.517 -15.003 1.00 89.88 89 GLU A N 1
ATOM 739 C CA . GLU A 1 89 ? 6.282 -8.678 -15.653 1.00 89.88 89 GLU A CA 1
ATOM 740 C C . GLU A 1 89 ? 5.068 -8.330 -16.532 1.00 89.88 89 GLU A C 1
ATOM 742 O O . GLU A 1 89 ? 4.668 -9.139 -17.366 1.00 89.88 89 GLU A O 1
ATOM 747 N N . LEU A 1 90 ? 4.503 -7.125 -16.386 1.00 88.81 90 LEU A N 1
ATOM 748 C CA . LEU A 1 90 ? 3.319 -6.660 -17.119 1.00 88.81 90 LEU A CA 1
ATOM 749 C C . LEU A 1 90 ? 3.649 -5.628 -18.214 1.00 88.81 90 LEU A C 1
ATOM 751 O O . LEU A 1 90 ? 2.791 -4.834 -18.596 1.00 88.81 90 LEU A O 1
ATOM 755 N N . ASN A 1 91 ? 4.888 -5.596 -18.708 1.00 78.12 91 ASN A N 1
ATOM 756 C CA . ASN A 1 91 ? 5.344 -4.599 -19.689 1.00 78.12 91 ASN A CA 1
ATOM 757 C C . ASN A 1 91 ? 5.030 -4.930 -21.157 1.00 78.12 91 ASN A C 1
ATOM 759 O O . ASN A 1 91 ? 5.362 -4.127 -22.031 1.00 78.12 91 ASN A O 1
ATOM 763 N N . ASN A 1 92 ? 4.418 -6.084 -21.427 1.00 61.97 92 ASN A N 1
ATOM 764 C CA . ASN A 1 92 ? 4.127 -6.559 -22.783 1.00 61.97 92 ASN A CA 1
ATOM 765 C C . ASN A 1 92 ? 2.900 -5.864 -23.386 1.00 61.97 92 ASN A C 1
ATOM 767 O O . ASN A 1 92 ? 1.864 -5.718 -22.697 1.00 61.97 92 ASN A O 1
#

Sequence (92 aa):
YVPISQRPLVGNRGLIYTKGIGEIPFLQMATFSIWRDKTTLMDFAYNSKEHQKAIQKTRQLDWYREELFSRFQPYRSVGSWNGKNPLPELNN

Radius of gyration: 14.59 Å; chains: 1; bounding box: 35×33×37 Å

Secondary structure (DSSP, 8-state):
-HHHHTGGGTT-TTEEEEEEE--SSS---EEEEEES-HHHHHIIIII-HHHHHHHHHHHHHT--S-------------S-BTTB-S-GGG--

Foldseek 3Di:
DVVQLCVVVPPQPQWLDKDQDDDDDPDSVDMDTDGNDPVSVCCSCPVDPSNVVVVVCCVVVVVDPDDDDDDDDDQAWDDDDVNHTSCVVRHD

pLDDT: mean 79.09, std 11.36, range [47.88, 92.81]